Protein AF-A0A2R7LVK9-F1 (afdb_monomer)

Nearest PDB structures (foldseek):
  8eug-assembly1_e  TM=6.340E-01  e=1.158E+00  Schizosaccharomyces pombe
  8e5t-assembly1_e  TM=6.744E-01  e=2.212E+00  Saccharomyces cerevisiae BY4741
  7qiz-assembly1_g  TM=6.165E-01  e=1.821E+00  Solanum lycopersicum
  8v87-assembly1_e  TM=5.370E-01  e=1.600E+00  Saccharomyces cerevisiae BY4741
  9axu-assembly1_q  TM=6.170E-01  e=4.225E+00  Schizosaccharomyces pombe

Foldseek 3Di:
DAEQVNDDDQAEQEQEAEYEHAHPDDVLSSCVRRVHQAYEYEPN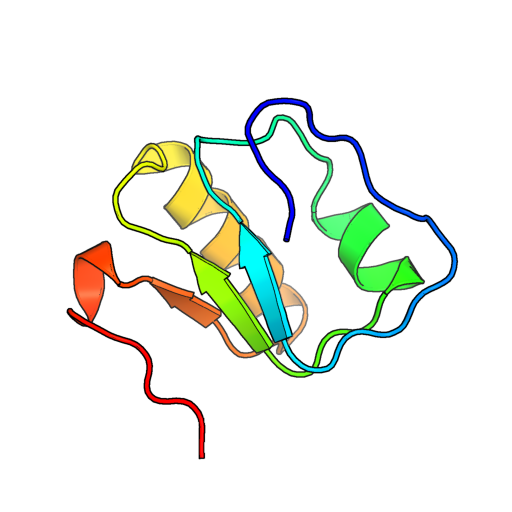HDPVSLVVNVVSCVVVVHHYYYCNVVVDDDDD

Radius of gyration: 11.35 Å; Cα contacts (8 Å, |Δi|>4): 119; chains: 1; bounding box: 29×25×25 Å

Secondary structure (DSSP, 8-state):
-B-TT----TT---SEEEE-S-----HHHHHHHH--SEEEE-TTS-HHHHHHHHHHHHHTT--EEEHHHHS-----

Solvent-accessible surface area (backbone atoms only — not comparable to full-atom values): 4486 Å² total; per-residue (Å²): 108,31,39,54,83,50,64,73,80,91,84,50,70,46,61,65,40,40,44,33,52,56,41,81,63,66,62,69,67,48,48,75,66,25,63,44,65,28,38,37,31,50,66,68,36,50,72,68,58,53,51,53,51,51,52,54,28,59,77,68,75,38,51,73,45,45,25,71,81,62,67,68,84,85,86,128

Mean predicted aligned error: 2.44 Å

Sequence (76 aa):
IIDSSGIYKNKIQPEILLLTQSPKINLDRLLQNMHPKIIITDASNSNSIVRNWKTTCLKKNIPFHATSEKGFYKLN

Structure (mmCIF, N/CA/C/O backbone):
data_AF-A0A2R7LVK9-F1
#
_entry.id   AF-A0A2R7LVK9-F1
#
loop_
_atom_site.group_PDB
_atom_site.id
_atom_site.type_symbol
_atom_site.label_atom_id
_atom_site.label_alt_id
_atom_site.label_comp_id
_atom_site.label_asym_id
_atom_site.label_entity_id
_atom_site.label_seq_id
_atom_site.pdbx_PDB_ins_code
_atom_site.Cartn_x
_atom_site.Cartn_y
_atom_site.Cartn_z
_atom_site.occupancy
_atom_site.B_iso_or_equiv
_atom_site.auth_seq_id
_atom_site.auth_comp_id
_atom_site.auth_asym_id
_atom_site.auth_atom_id
_atom_site.pdbx_PDB_model_num
ATOM 1 N N . ILE A 1 1 ? -7.769 7.595 -0.276 1.00 94.88 1 ILE A N 1
ATOM 2 C CA . ILE A 1 1 ? -6.836 7.478 -1.421 1.00 94.88 1 ILE A CA 1
ATOM 3 C C . ILE A 1 1 ? -5.688 8.436 -1.163 1.00 94.88 1 ILE A C 1
ATOM 5 O O . ILE A 1 1 ? -5.957 9.523 -0.664 1.00 94.88 1 ILE A O 1
ATOM 9 N N . ILE A 1 2 ? -4.452 8.020 -1.427 1.00 97.25 2 ILE A N 1
ATOM 10 C CA . ILE A 1 2 ? -3.261 8.873 -1.373 1.00 97.25 2 ILE A CA 1
ATOM 11 C C . ILE A 1 2 ? -2.502 8.657 -2.674 1.00 97.25 2 ILE A C 1
ATOM 13 O O . ILE A 1 2 ? -2.111 7.528 -2.978 1.00 97.25 2 ILE A O 1
ATOM 17 N N . ASP A 1 3 ? -2.342 9.732 -3.431 1.00 97.38 3 ASP A N 1
ATOM 18 C CA . ASP A 1 3 ? -1.638 9.746 -4.706 1.00 97.38 3 ASP A CA 1
ATOM 19 C C . ASP A 1 3 ? -0.230 10.343 -4.569 1.00 97.38 3 ASP A C 1
ATOM 21 O O . ASP A 1 3 ? 0.255 10.593 -3.462 1.00 97.38 3 ASP A O 1
ATOM 25 N N . SER A 1 4 ? 0.428 10.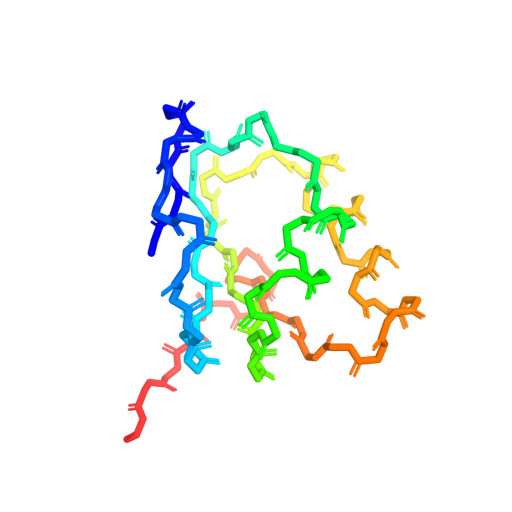602 -5.697 1.00 97.69 4 SER A N 1
ATOM 26 C CA . SER A 1 4 ? 1.766 11.195 -5.771 1.00 97.69 4 SER A CA 1
ATOM 27 C C . SER A 1 4 ? 1.920 12.521 -5.012 1.00 97.69 4 SER A C 1
ATOM 29 O O . SER A 1 4 ? 3.040 12.837 -4.602 1.00 97.69 4 SER A O 1
ATOM 31 N N . SER A 1 5 ? 0.834 13.266 -4.754 1.00 97.31 5 SER A N 1
ATOM 32 C CA . SER A 1 5 ? 0.878 14.491 -3.941 1.00 97.31 5 SER A CA 1
ATOM 33 C C . SER A 1 5 ? 1.260 14.216 -2.484 1.00 97.31 5 SER A C 1
ATOM 35 O O . SER A 1 5 ? 1.782 15.095 -1.801 1.00 97.31 5 SER A O 1
ATOM 37 N N . GLY A 1 6 ? 0.991 13.006 -1.981 1.00 95.25 6 GLY A N 1
ATOM 38 C CA . GLY A 1 6 ? 1.197 12.651 -0.577 1.00 95.25 6 GLY A CA 1
ATOM 39 C C . GLY A 1 6 ? 0.293 13.414 0.400 1.00 95.25 6 GLY A C 1
ATOM 40 O O . GLY A 1 6 ? 0.518 13.335 1.609 1.00 95.25 6 GLY A O 1
ATOM 41 N N . ILE A 1 7 ? -0.720 14.137 -0.092 1.00 94.12 7 ILE A N 1
ATOM 42 C CA . ILE A 1 7 ? -1.651 14.925 0.721 1.00 94.12 7 ILE A CA 1
ATOM 43 C C . ILE A 1 7 ? -2.81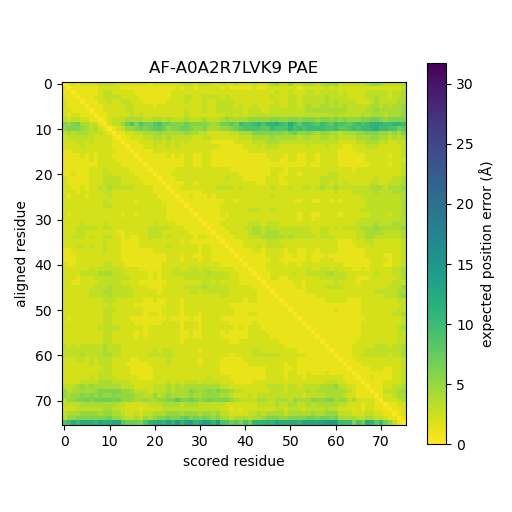4 14.036 1.172 1.00 94.12 7 ILE A C 1
ATOM 45 O O . ILE A 1 7 ? -3.460 13.359 0.376 1.00 94.12 7 ILE A O 1
ATOM 49 N N . TYR A 1 8 ? -3.105 14.043 2.473 1.00 94.06 8 TYR A N 1
ATOM 50 C CA . TYR A 1 8 ? -4.233 13.320 3.062 1.00 94.06 8 TYR A CA 1
ATOM 51 C C . TYR A 1 8 ? -4.713 13.990 4.354 1.00 94.06 8 TYR A C 1
ATOM 53 O O . TYR A 1 8 ? -3.982 14.740 5.001 1.00 94.06 8 TYR A O 1
ATOM 61 N N . LYS A 1 9 ? -5.960 13.710 4.755 1.00 91.38 9 LYS A N 1
ATOM 62 C CA . LYS A 1 9 ? -6.530 14.209 6.017 1.00 91.38 9 LYS A CA 1
ATOM 63 C C . LYS A 1 9 ? -5.994 13.389 7.193 1.00 91.38 9 LYS A C 1
ATOM 65 O O . LYS A 1 9 ? -6.100 12.170 7.192 1.00 91.38 9 LYS A O 1
ATOM 70 N N . ASN A 1 10 ? -5.475 14.052 8.226 1.00 79.69 10 ASN A N 1
ATOM 71 C CA . ASN A 1 10 ? -4.768 13.388 9.331 1.00 79.69 10 ASN A CA 1
ATOM 72 C C . ASN A 1 10 ? -5.672 12.981 10.523 1.00 79.69 10 ASN A C 1
ATOM 74 O O . ASN A 1 10 ? -5.177 12.790 11.628 1.00 79.69 10 ASN A O 1
ATOM 78 N N . LYS A 1 11 ? -6.997 12.889 10.324 1.00 84.31 11 LYS A N 1
ATOM 79 C CA . LYS A 1 11 ? -8.008 12.549 11.354 1.00 84.31 11 LYS A CA 1
ATOM 80 C C . LYS A 1 11 ? -9.186 11.760 10.769 1.00 84.31 11 LYS A C 1
ATOM 82 O O . LYS A 1 11 ? -10.346 12.068 11.021 1.00 84.31 11 LYS A O 1
ATOM 87 N N . ILE A 1 12 ? -8.884 10.791 9.916 1.00 92.44 12 ILE A N 1
ATOM 88 C CA . ILE A 1 12 ? -9.869 9.852 9.375 1.00 92.44 12 ILE A CA 1
ATOM 89 C C . ILE A 1 12 ? -9.413 8.430 9.688 1.00 92.44 12 ILE A C 1
ATOM 91 O O . ILE A 1 12 ? -8.214 8.185 9.793 1.00 92.44 12 ILE A O 1
ATOM 95 N N . GLN A 1 13 ? -10.363 7.510 9.819 1.00 93.62 13 GLN A N 1
ATOM 96 C CA . GLN A 1 13 ? -10.095 6.087 10.031 1.00 93.62 13 GLN A CA 1
ATOM 97 C C . GLN A 1 13 ? -10.724 5.286 8.887 1.00 93.62 13 GLN A C 1
ATOM 99 O O . GLN A 1 13 ? -11.833 4.773 9.024 1.00 93.62 13 GLN A O 1
ATOM 104 N N . PRO A 1 14 ? -10.100 5.283 7.696 1.00 95.31 14 PRO A N 1
ATOM 105 C CA . PRO A 1 14 ? -10.661 4.609 6.538 1.00 95.31 14 PRO A CA 1
ATOM 106 C C . PRO A 1 14 ? -10.568 3.095 6.717 1.00 95.31 14 PRO A C 1
ATOM 108 O O . PRO A 1 14 ? -9.522 2.586 7.099 1.00 95.31 14 PRO A O 1
ATOM 111 N N . GLU A 1 15 ? -11.608 2.349 6.349 1.00 95.81 15 GLU A N 1
ATOM 112 C CA . GLU A 1 15 ? -11.507 0.884 6.336 1.00 95.81 15 GLU A CA 1
ATOM 113 C C . GLU A 1 15 ? -10.478 0.393 5.310 1.00 95.81 15 GLU A C 1
ATOM 115 O O . GLU A 1 15 ? -9.712 -0.532 5.579 1.00 95.81 15 GLU A O 1
ATOM 120 N N . ILE A 1 16 ? -10.430 1.056 4.153 1.00 96.69 16 ILE A N 1
ATOM 121 C CA . ILE A 1 16 ? -9.550 0.725 3.035 1.00 96.69 16 ILE A CA 1
ATOM 122 C C . ILE A 1 16 ? -8.678 1.932 2.704 1.00 96.69 16 ILE A C 1
ATOM 124 O O . ILE A 1 16 ? -9.176 3.019 2.398 1.00 96.69 16 ILE A O 1
ATOM 128 N N . LEU A 1 17 ? -7.362 1.728 2.697 1.00 97.31 17 LEU A N 1
ATOM 129 C CA . LEU A 1 17 ? -6.397 2.724 2.253 1.00 97.31 17 LEU A CA 1
ATOM 130 C C . LEU A 1 17 ? -5.806 2.344 0.892 1.00 97.31 17 LEU A C 1
ATOM 132 O O . LEU A 1 17 ? -5.046 1.389 0.792 1.00 97.31 17 LEU A O 1
ATOM 136 N N . LEU A 1 18 ? -6.108 3.129 -0.144 1.00 97.69 18 LEU A N 1
ATOM 137 C CA . LEU A 1 18 ? -5.494 2.999 -1.470 1.00 97.69 18 LEU A CA 1
ATOM 138 C C . LEU A 1 18 ? -4.283 3.932 -1.610 1.00 97.69 18 LEU A C 1
ATOM 140 O O . LEU A 1 18 ? -4.441 5.147 -1.450 1.00 97.69 18 LEU A O 1
ATOM 144 N N . LEU A 1 19 ? -3.120 3.369 -1.953 1.00 98.12 19 LEU A N 1
ATOM 145 C CA . LEU A 1 19 ? -1.905 4.092 -2.348 1.00 98.12 19 LEU A CA 1
ATOM 146 C C . LEU A 1 19 ? -1.672 3.933 -3.861 1.00 98.12 19 LEU A C 1
ATOM 148 O O . LEU A 1 19 ? -1.636 2.813 -4.377 1.00 98.12 19 LEU A O 1
ATOM 152 N N . THR A 1 20 ? -1.510 5.044 -4.575 1.00 98.19 20 THR A N 1
ATOM 153 C CA . THR A 1 20 ? -1.371 5.090 -6.045 1.00 98.19 20 THR A CA 1
ATOM 154 C C . THR A 1 20 ? -0.299 6.100 -6.446 1.00 98.19 20 THR A C 1
ATOM 156 O O . THR A 1 20 ? -0.094 7.073 -5.739 1.00 98.19 20 THR A O 1
ATOM 159 N N . GLN A 1 21 ? 0.386 5.905 -7.571 1.00 98.06 21 GLN A N 1
ATOM 160 C CA . GLN A 1 21 ? 1.376 6.836 -8.133 1.00 98.06 21 GLN A CA 1
ATOM 161 C C . GLN A 1 21 ? 2.587 7.120 -7.222 1.00 98.06 21 GLN A C 1
ATOM 163 O O . GLN A 1 21 ? 3.163 8.204 -7.237 1.00 98.06 21 GLN A O 1
ATOM 168 N N . SER A 1 22 ? 3.023 6.127 -6.447 1.00 97.69 22 SER A N 1
ATOM 169 C CA . SER A 1 22 ? 4.240 6.167 -5.623 1.00 97.69 22 SER A CA 1
ATOM 170 C C . SER A 1 22 ? 4.348 7.359 -4.639 1.00 97.69 22 SER A C 1
ATOM 172 O O . SER A 1 22 ? 5.379 8.042 -4.643 1.00 97.69 22 SER A O 1
ATOM 174 N N . PRO A 1 23 ? 3.355 7.624 -3.759 1.00 97.50 23 PRO A N 1
ATOM 175 C CA . PRO A 1 23 ? 3.424 8.671 -2.744 1.00 97.50 23 PRO A CA 1
ATOM 176 C C . PRO A 1 23 ? 4.691 8.593 -1.902 1.00 97.50 23 PRO A C 1
ATOM 178 O O . PRO A 1 23 ? 5.015 7.557 -1.314 1.00 97.50 23 PRO A O 1
ATOM 181 N N . LYS A 1 24 ? 5.361 9.733 -1.735 1.00 94.62 24 LYS A N 1
ATOM 182 C CA . LYS A 1 24 ? 6.458 9.874 -0.773 1.00 94.62 24 LYS A CA 1
ATOM 183 C C . LYS A 1 24 ? 5.889 10.114 0.625 1.00 94.62 24 LYS A C 1
ATOM 185 O O . LYS A 1 24 ? 5.794 11.247 1.085 1.00 94.62 24 LYS A O 1
ATOM 190 N N . ILE A 1 25 ? 5.494 9.036 1.300 1.00 95.38 25 ILE A N 1
ATOM 191 C CA . ILE A 1 25 ? 4.914 9.077 2.650 1.00 95.38 25 ILE A CA 1
ATOM 192 C C . ILE A 1 25 ? 5.698 8.215 3.640 1.00 95.38 25 ILE A C 1
ATOM 194 O O . ILE A 1 25 ? 6.235 7.163 3.297 1.00 95.38 25 ILE A O 1
ATOM 198 N N . ASN A 1 26 ? 5.698 8.628 4.908 1.00 95.06 26 ASN A N 1
ATOM 199 C CA . ASN A 1 26 ? 6.083 7.746 6.003 1.00 95.06 26 ASN A CA 1
ATOM 200 C C . ASN A 1 26 ? 4.876 6.868 6.369 1.00 95.06 26 ASN A C 1
ATOM 202 O O . ASN A 1 26 ? 3.948 7.330 7.038 1.00 95.06 26 ASN A O 1
ATOM 206 N N . LEU A 1 27 ? 4.887 5.617 5.900 1.00 96.19 27 LEU A N 1
ATOM 207 C CA . LEU A 1 27 ? 3.778 4.686 6.103 1.00 96.19 27 LEU A CA 1
ATOM 208 C C . LEU A 1 27 ? 3.608 4.283 7.578 1.00 96.19 27 LEU A C 1
ATOM 210 O O . LEU A 1 27 ? 2.488 4.075 8.024 1.00 96.19 27 LEU A O 1
ATOM 214 N N . ASP A 1 28 ? 4.689 4.216 8.352 1.00 95.62 28 ASP A N 1
ATOM 215 C CA . ASP A 1 28 ? 4.633 3.850 9.770 1.00 95.62 28 ASP A CA 1
ATOM 216 C C . ASP A 1 28 ? 3.792 4.856 10.575 1.00 95.62 28 ASP A C 1
ATOM 218 O O . ASP A 1 28 ? 2.785 4.487 11.187 1.00 95.62 28 ASP A O 1
ATOM 222 N N . ARG A 1 29 ? 4.126 6.149 10.443 1.00 94.69 29 ARG A N 1
ATOM 223 C CA . ARG A 1 29 ? 3.375 7.267 11.042 1.00 94.69 29 ARG A CA 1
ATOM 224 C C . ARG A 1 29 ? 1.931 7.319 10.550 1.00 94.69 29 ARG A C 1
ATOM 226 O O . ARG A 1 29 ? 1.020 7.643 11.305 1.00 94.69 29 ARG A O 1
ATOM 233 N N . LEU A 1 30 ? 1.719 7.022 9.272 1.00 95.38 30 LEU A N 1
ATOM 234 C CA . LEU A 1 30 ? 0.391 7.026 8.680 1.00 95.38 30 LEU A CA 1
ATOM 235 C C . LEU A 1 30 ? -0.518 5.971 9.325 1.00 95.38 30 LEU A C 1
ATOM 237 O O . LEU A 1 30 ? -1.663 6.265 9.671 1.00 95.38 30 LEU A O 1
ATOM 241 N N . LEU A 1 31 ? 0.001 4.755 9.508 1.00 94.62 31 LEU A N 1
ATOM 242 C CA . LEU A 1 31 ? -0.764 3.631 10.046 1.00 94.62 31 LEU A CA 1
ATOM 243 C C . LEU A 1 31 ? -1.049 3.770 11.541 1.00 94.62 31 LEU A C 1
ATOM 245 O O . LEU A 1 31 ? -2.095 3.309 11.982 1.00 94.62 31 LEU A O 1
ATOM 249 N N . GLN A 1 32 ? -0.183 4.462 12.286 1.00 92.75 32 GLN A N 1
ATOM 250 C CA . GLN A 1 32 ? -0.437 4.839 13.683 1.00 92.75 32 GLN A CA 1
ATOM 251 C C . GLN A 1 32 ? -1.583 5.844 13.852 1.00 92.75 32 GLN A C 1
ATOM 253 O O . GLN A 1 32 ? -2.167 5.915 14.924 1.00 92.75 32 GLN A O 1
ATOM 258 N N . ASN A 1 33 ? -1.900 6.638 12.827 1.00 92.81 33 ASN A N 1
ATOM 259 C CA . ASN A 1 33 ? -2.964 7.640 12.921 1.00 92.81 33 ASN A CA 1
ATOM 260 C C . ASN A 1 33 ? -4.289 7.116 12.354 1.00 92.81 33 ASN A C 1
ATOM 262 O O . ASN A 1 33 ? -5.345 7.330 12.945 1.00 92.81 33 ASN A O 1
ATOM 266 N N . MET A 1 34 ? -4.239 6.450 11.196 1.00 94.50 34 MET A N 1
ATOM 267 C CA . MET A 1 34 ? -5.439 6.102 10.427 1.00 94.50 34 MET A CA 1
ATOM 268 C C . MET A 1 34 ? -6.000 4.704 10.706 1.00 94.50 34 MET A C 1
ATOM 270 O O . MET A 1 34 ? -7.178 4.494 10.450 1.00 94.50 34 MET A O 1
ATOM 274 N N . HIS A 1 35 ? -5.196 3.762 11.209 1.00 93.81 35 HIS A N 1
ATOM 275 C CA . HIS A 1 35 ? -5.630 2.395 11.545 1.00 93.81 35 HIS A CA 1
ATOM 276 C C . HIS A 1 35 ? -6.523 1.703 10.485 1.00 93.81 35 HIS A C 1
ATOM 278 O O . HIS A 1 35 ? -7.603 1.214 10.822 1.00 93.81 35 HIS A O 1
ATOM 284 N N . PRO A 1 36 ? -6.121 1.654 9.199 1.00 96.38 36 PRO A N 1
ATOM 285 C CA . PRO A 1 36 ? -6.945 1.015 8.182 1.00 96.38 36 PRO A CA 1
ATOM 286 C C . PRO A 1 36 ? -7.036 -0.499 8.382 1.00 96.38 36 PRO A C 1
ATOM 288 O O . PRO A 1 36 ? -6.063 -1.135 8.790 1.00 96.38 36 PRO A O 1
ATOM 291 N N . LYS A 1 37 ? -8.180 -1.093 8.016 1.00 96.38 37 LYS A N 1
ATOM 292 C CA . LYS A 1 37 ? -8.372 -2.554 8.042 1.00 96.38 37 LYS A CA 1
ATOM 293 C C . LYS A 1 37 ? -7.582 -3.252 6.930 1.00 96.38 37 LYS A C 1
ATOM 295 O O . LYS A 1 37 ? -7.212 -4.411 7.084 1.00 96.38 37 LYS A O 1
ATOM 300 N N . ILE A 1 38 ? -7.326 -2.568 5.812 1.00 97.38 38 ILE A N 1
ATOM 301 C CA . ILE A 1 38 ? -6.523 -3.082 4.695 1.00 97.38 38 ILE A CA 1
ATOM 302 C C . ILE A 1 38 ? -5.866 -1.954 3.895 1.00 97.38 38 ILE A C 1
ATOM 304 O O . ILE A 1 38 ? -6.435 -0.871 3.723 1.00 97.38 38 ILE A O 1
ATOM 308 N N . ILE A 1 39 ? -4.675 -2.229 3.361 1.00 97.94 39 ILE A N 1
ATOM 309 C CA . ILE A 1 39 ? -4.011 -1.377 2.372 1.00 97.94 39 ILE A C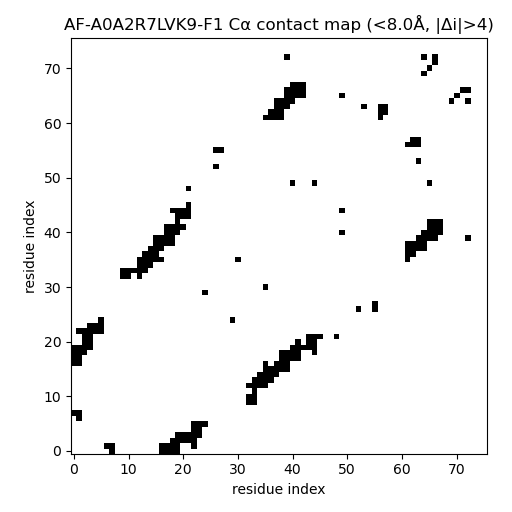A 1
ATOM 310 C C . ILE A 1 39 ? -4.049 -2.038 0.999 1.00 97.94 39 ILE A C 1
ATOM 312 O O . ILE A 1 39 ? -3.718 -3.217 0.850 1.00 97.94 39 ILE A O 1
ATOM 316 N N . ILE A 1 40 ? -4.397 -1.247 -0.011 1.00 98.06 40 ILE A N 1
ATOM 317 C CA . ILE A 1 40 ? -4.371 -1.626 -1.419 1.00 98.06 40 ILE A CA 1
ATOM 318 C C . ILE A 1 40 ? -3.360 -0.747 -2.151 1.00 98.06 40 ILE A C 1
ATOM 320 O O . ILE A 1 40 ? -3.297 0.462 -1.922 1.00 98.06 40 ILE A O 1
ATOM 324 N N . THR A 1 41 ? -2.596 -1.340 -3.063 1.00 98.00 41 THR A N 1
ATOM 325 C CA . THR A 1 41 ? -1.741 -0.604 -3.997 1.00 98.00 41 THR A CA 1
ATOM 326 C C . THR A 1 41 ? -2.095 -0.956 -5.433 1.00 98.00 41 THR A C 1
ATOM 328 O O . THR A 1 41 ? -2.269 -2.132 -5.781 1.00 98.00 41 THR A O 1
ATOM 331 N N . ASP A 1 42 ? -2.183 0.062 -6.284 1.00 96.50 42 ASP A N 1
ATOM 332 C CA . ASP A 1 42 ? -2.337 -0.151 -7.720 1.00 96.50 42 ASP A CA 1
ATOM 333 C C . ASP A 1 42 ? -0.990 -0.465 -8.410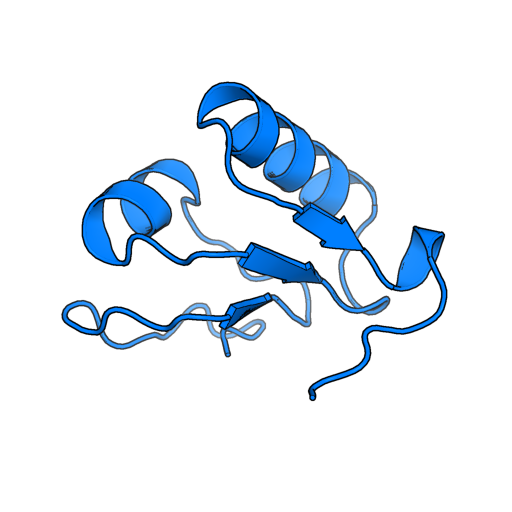 1.00 96.50 42 ASP A C 1
ATOM 335 O O . ASP A 1 42 ? 0.080 -0.374 -7.792 1.00 96.50 42 ASP A O 1
ATOM 339 N N . ALA A 1 43 ? -1.041 -0.826 -9.694 1.00 96.06 43 ALA A N 1
ATOM 340 C CA . ALA A 1 43 ? 0.138 -1.143 -10.501 1.00 96.06 43 ALA A CA 1
ATOM 341 C C . ALA A 1 43 ? 0.967 0.085 -10.938 1.00 96.06 43 ALA A C 1
ATOM 343 O O . ALA A 1 43 ? 2.019 -0.084 -11.546 1.00 96.06 43 ALA A O 1
ATOM 344 N N . SER A 1 44 ? 0.535 1.311 -10.620 1.00 97.31 44 SER A N 1
ATOM 345 C CA . SER A 1 44 ? 1.283 2.536 -10.954 1.00 97.31 44 SER A CA 1
ATOM 346 C C . SER A 1 44 ? 2.437 2.823 -9.980 1.00 97.31 44 SER A C 1
ATOM 348 O O . SER A 1 44 ? 3.256 3.717 -10.202 1.00 97.31 44 SER A O 1
ATOM 350 N N . ASN A 1 45 ? 2.511 2.077 -8.875 1.00 97.56 45 ASN A N 1
ATOM 351 C CA . ASN A 1 45 ? 3.552 2.230 -7.867 1.00 97.56 45 ASN A CA 1
ATOM 352 C C . ASN A 1 45 ? 4.844 1.497 -8.254 1.00 97.56 45 ASN A C 1
ATOM 354 O O . ASN A 1 45 ? 4.811 0.401 -8.810 1.00 97.56 45 ASN A O 1
ATOM 358 N N . SER A 1 46 ? 6.002 2.049 -7.884 1.00 96.62 46 SER A N 1
ATOM 359 C CA . SER A 1 46 ? 7.281 1.375 -8.120 1.00 96.62 46 SER A CA 1
ATOM 360 C C . SER A 1 46 ? 7.436 0.103 -7.273 1.00 96.62 46 SER A C 1
ATOM 362 O O . SER A 1 46 ? 7.072 0.054 -6.094 1.00 96.62 46 SER A O 1
ATOM 364 N N . ASN A 1 47 ? 8.056 -0.928 -7.855 1.00 95.81 47 ASN A N 1
ATOM 365 C CA . ASN A 1 47 ? 8.247 -2.230 -7.203 1.00 95.81 47 ASN A CA 1
ATOM 366 C C . ASN A 1 47 ? 9.029 -2.139 -5.880 1.00 95.81 47 ASN A C 1
ATOM 368 O O . ASN A 1 47 ? 8.768 -2.899 -4.947 1.00 95.81 47 ASN A O 1
ATOM 372 N N . SER A 1 48 ? 9.998 -1.224 -5.782 1.00 96.12 48 SER A N 1
ATOM 373 C CA . SER A 1 48 ? 10.777 -1.014 -4.556 1.00 96.12 48 SER A CA 1
ATOM 374 C C . SER A 1 48 ? 9.924 -0.420 -3.433 1.00 96.12 48 SER A C 1
ATOM 376 O O . SER A 1 48 ? 9.990 -0.898 -2.300 1.00 96.12 48 SER A O 1
ATOM 378 N N . ILE A 1 49 ? 9.078 0.566 -3.741 1.00 96.12 49 ILE A N 1
ATOM 379 C CA . ILE A 1 49 ? 8.194 1.201 -2.759 1.00 96.12 49 ILE A CA 1
ATOM 380 C C . ILE A 1 49 ? 7.117 0.218 -2.285 1.00 96.12 49 ILE A C 1
ATOM 382 O O . ILE A 1 49 ? 6.904 0.091 -1.079 1.00 96.12 49 ILE A O 1
ATOM 386 N N . VAL A 1 50 ? 6.507 -0.545 -3.199 1.00 97.19 50 VAL A N 1
ATOM 387 C CA . VAL A 1 50 ? 5.514 -1.578 -2.852 1.00 97.19 50 VAL A CA 1
ATOM 388 C C . VAL A 1 50 ? 6.114 -2.628 -1.908 1.00 97.19 50 VAL A C 1
ATOM 390 O O . VAL A 1 50 ? 5.485 -2.974 -0.909 1.00 97.19 50 VAL A O 1
ATOM 393 N N . ARG A 1 51 ? 7.355 -3.085 -2.147 1.00 97.06 51 ARG A N 1
ATOM 394 C CA . ARG A 1 51 ? 8.059 -4.011 -1.234 1.00 97.06 51 ARG A CA 1
ATOM 395 C C . ARG A 1 51 ? 8.281 -3.416 0.158 1.00 97.06 51 ARG A C 1
ATOM 397 O O . ARG A 1 51 ? 8.075 -4.109 1.159 1.00 97.06 51 ARG A O 1
ATOM 404 N N . ASN A 1 52 ? 8.653 -2.140 0.230 1.00 97.00 52 ASN A N 1
ATOM 405 C CA . ASN A 1 52 ? 8.831 -1.444 1.504 1.00 97.00 52 ASN A CA 1
ATOM 406 C C . ASN A 1 52 ? 7.501 -1.333 2.261 1.00 97.00 52 ASN A C 1
ATOM 408 O O . ASN A 1 52 ? 7.440 -1.649 3.448 1.00 97.00 52 ASN A O 1
ATOM 412 N N . TRP A 1 53 ? 6.417 -0.956 1.581 1.00 97.56 53 TRP A N 1
ATOM 413 C CA . TRP A 1 53 ? 5.092 -0.885 2.196 1.00 97.56 53 TRP A CA 1
ATOM 414 C C . TRP A 1 53 ? 4.583 -2.245 2.662 1.00 97.56 53 TRP A C 1
ATOM 416 O O . TRP A 1 53 ? 4.121 -2.351 3.797 1.00 97.56 53 TRP A O 1
ATOM 426 N N . LYS A 1 54 ? 4.739 -3.294 1.846 1.00 97.56 54 LYS A N 1
ATOM 427 C CA . LYS A 1 54 ? 4.398 -4.678 2.207 1.00 97.56 54 LYS A CA 1
ATOM 428 C C . LYS A 1 54 ? 5.129 -5.117 3.476 1.00 97.56 54 LYS A C 1
ATOM 430 O O . LYS A 1 54 ? 4.507 -5.655 4.386 1.00 97.56 54 LYS A O 1
ATOM 435 N N . THR A 1 55 ? 6.423 -4.805 3.575 1.00 97.94 55 THR A N 1
ATOM 436 C CA . THR A 1 55 ? 7.238 -5.081 4.770 1.00 97.94 55 THR A CA 1
ATOM 437 C C . THR A 1 55 ? 6.716 -4.343 6.004 1.00 97.94 55 THR A C 1
ATOM 439 O O . THR A 1 55 ? 6.591 -4.937 7.073 1.00 97.94 55 THR A O 1
ATOM 442 N N . THR A 1 56 ? 6.376 -3.059 5.878 1.00 97.75 56 THR A N 1
ATOM 443 C CA . THR A 1 56 ? 5.809 -2.272 6.986 1.00 97.75 56 THR A CA 1
ATOM 444 C C . THR A 1 56 ? 4.446 -2.805 7.432 1.00 97.75 56 THR A C 1
ATOM 446 O O . THR A 1 56 ? 4.192 -2.893 8.632 1.00 97.75 56 THR A O 1
ATOM 449 N N . CYS A 1 57 ? 3.583 -3.204 6.493 1.00 97.50 57 CYS A N 1
ATOM 450 C CA . CYS A 1 57 ? 2.273 -3.781 6.802 1.00 97.50 57 CYS A CA 1
ATOM 451 C C . CYS A 1 57 ? 2.404 -5.122 7.521 1.00 97.50 57 CYS A C 1
ATOM 453 O O . CYS A 1 57 ? 1.724 -5.341 8.520 1.00 97.50 57 CYS A O 1
ATOM 455 N N . LEU A 1 58 ? 3.334 -5.972 7.069 1.00 97.44 58 LEU A N 1
ATOM 456 C CA . LEU A 1 58 ? 3.635 -7.249 7.711 1.00 97.44 58 LEU A CA 1
ATOM 457 C C . LEU A 1 58 ? 4.074 -7.050 9.168 1.00 97.44 58 LEU A C 1
ATOM 459 O O . LEU A 1 58 ? 3.540 -7.700 10.057 1.00 97.44 58 LEU A O 1
ATOM 463 N N . LYS A 1 59 ? 4.973 -6.090 9.433 1.00 97.00 59 LYS A N 1
ATOM 464 C CA . LYS A 1 59 ? 5.415 -5.752 10.800 1.00 97.00 59 LYS A CA 1
A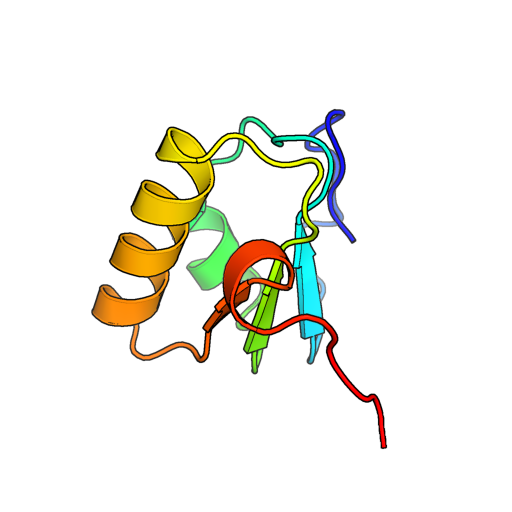TOM 465 C C . LYS A 1 59 ? 4.276 -5.281 11.712 1.00 97.00 59 LYS A C 1
ATOM 467 O O . LYS A 1 59 ? 4.368 -5.441 12.923 1.00 97.00 59 LYS A O 1
ATOM 472 N N . LYS A 1 60 ? 3.228 -4.678 11.144 1.00 95.44 60 LYS A N 1
ATOM 473 C CA . LYS A 1 60 ? 2.061 -4.166 11.878 1.00 95.44 60 LYS A CA 1
ATOM 474 C C . LYS A 1 60 ? 0.857 -5.108 11.864 1.00 95.44 60 LYS A C 1
ATOM 476 O O . LYS A 1 60 ? -0.181 -4.735 12.397 1.00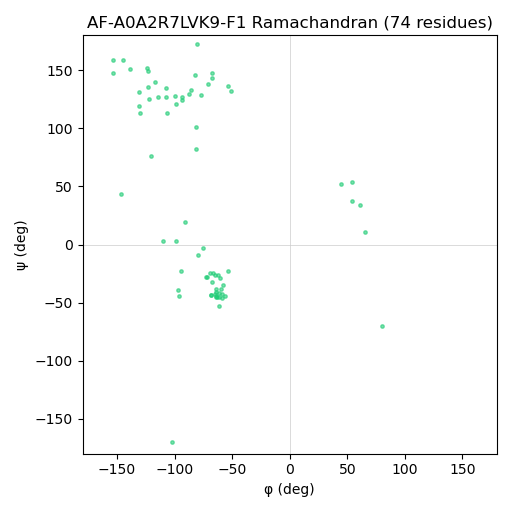 95.44 60 LYS A O 1
ATOM 481 N N . ASN A 1 61 ? 0.977 -6.294 11.263 1.00 96.00 61 ASN A N 1
ATOM 482 C CA . ASN A 1 61 ? -0.131 -7.230 11.049 1.00 96.00 61 ASN A CA 1
ATOM 483 C C . ASN A 1 61 ? -1.337 -6.605 10.316 1.00 96.00 61 ASN A C 1
ATOM 485 O O . ASN A 1 61 ? -2.485 -6.918 10.617 1.00 96.00 61 ASN A O 1
ATOM 489 N N . ILE A 1 62 ? -1.084 -5.721 9.343 1.00 97.06 62 ILE A N 1
ATOM 490 C CA . ILE A 1 62 ? -2.133 -5.101 8.521 1.00 97.06 62 ILE A CA 1
ATOM 491 C C . ILE A 1 62 ? -2.218 -5.830 7.171 1.00 97.06 62 ILE A C 1
ATOM 493 O O . ILE A 1 62 ? -1.196 -5.959 6.488 1.00 97.06 62 ILE A O 1
ATOM 497 N N . PRO A 1 63 ? -3.412 -6.287 6.745 1.00 97.25 63 PRO A N 1
ATOM 498 C CA . PRO A 1 63 ? -3.621 -6.864 5.423 1.00 97.25 63 PRO A CA 1
ATOM 499 C C . PRO A 1 63 ? -3.138 -5.949 4.291 1.00 97.25 63 PRO A C 1
ATOM 501 O O . PRO A 1 63 ? -3.402 -4.745 4.277 1.00 97.25 63 PRO A O 1
ATOM 504 N N . PHE A 1 64 ? -2.452 -6.543 3.313 1.00 97.94 64 PHE A N 1
ATOM 505 C CA . PHE A 1 64 ? -1.879 -5.832 2.172 1.00 97.94 64 PHE A CA 1
ATOM 506 C C . PHE A 1 64 ? -2.236 -6.521 0.850 1.00 97.94 64 PHE A C 1
ATOM 508 O O . PHE A 1 64 ? -2.062 -7.737 0.682 1.00 97.94 64 PHE A O 1
ATOM 515 N N . HIS A 1 65 ? -2.716 -5.737 -0.112 1.00 97.75 65 HIS A N 1
ATOM 516 C CA . HIS A 1 65 ? -3.090 -6.209 -1.439 1.00 97.75 65 HIS A CA 1
ATOM 517 C C . HIS A 1 65 ? -2.458 -5.337 -2.530 1.00 97.75 65 HIS A C 1
ATOM 519 O O . HIS A 1 65 ? -2.842 -4.187 -2.718 1.00 97.75 65 HIS A O 1
ATOM 525 N N . ALA A 1 66 ? -1.530 -5.905 -3.300 1.00 97.62 66 ALA A N 1
ATOM 526 C CA . ALA A 1 66 ? -1.004 -5.275 -4.505 1.00 97.62 66 ALA A CA 1
ATOM 527 C C . ALA A 1 66 ? -1.699 -5.854 -5.740 1.00 97.62 66 ALA A C 1
ATOM 529 O O . ALA A 1 66 ? -1.612 -7.054 -5.997 1.00 97.62 66 ALA A O 1
ATOM 530 N N . THR A 1 67 ? -2.357 -5.004 -6.524 1.00 96.69 67 THR A N 1
ATOM 531 C CA . THR A 1 67 ? -2.997 -5.419 -7.789 1.00 96.69 67 THR A CA 1
ATOM 532 C C . THR A 1 67 ? -1.974 -5.790 -8.865 1.00 96.69 67 THR A C 1
ATOM 534 O O . THR A 1 67 ? -2.258 -6.635 -9.703 1.00 96.69 67 THR A O 1
ATOM 537 N N . SER A 1 68 ? -0.747 -5.264 -8.793 1.00 92.69 68 SER A N 1
ATOM 538 C CA . SER A 1 68 ? 0.360 -5.713 -9.647 1.00 92.69 68 SER A CA 1
ATOM 539 C C . SER A 1 68 ? 0.738 -7.184 -9.429 1.00 92.69 68 SER A C 1
ATOM 541 O O . SER A 1 68 ? 1.254 -7.812 -10.345 1.00 92.69 68 SER A O 1
ATOM 543 N N . GLU A 1 69 ? 0.473 -7.743 -8.240 1.00 91.44 69 GLU A N 1
ATOM 544 C CA . GLU A 1 69 ? 0.700 -9.163 -7.926 1.00 91.44 69 GLU A CA 1
ATOM 545 C C . GLU A 1 69 ? -0.583 -10.000 -8.082 1.00 91.44 69 GLU A C 1
ATOM 547 O O . GLU A 1 69 ? -0.532 -11.143 -8.526 1.00 91.44 69 GLU A O 1
ATOM 552 N N . LYS A 1 70 ? -1.735 -9.449 -7.676 1.00 92.44 70 LYS A N 1
ATOM 553 C CA . LYS A 1 70 ? -3.002 -10.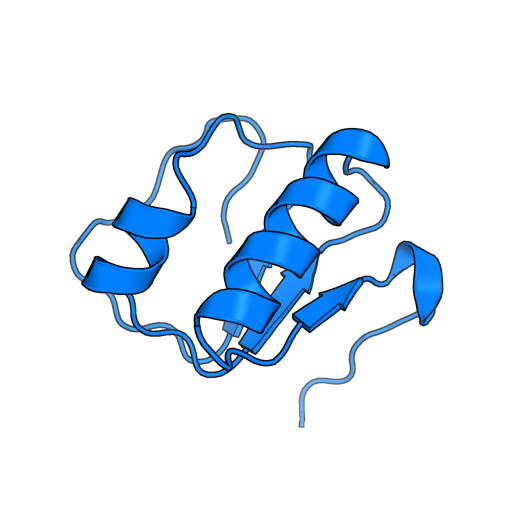187 -7.504 1.00 92.44 70 LYS A CA 1
ATOM 554 C C . LYS A 1 70 ? -4.083 -9.839 -8.541 1.00 92.44 70 LYS A C 1
ATOM 556 O O . LYS A 1 70 ? -5.200 -10.338 -8.447 1.00 92.44 70 LYS A O 1
ATOM 561 N N . GLY A 1 71 ? -3.777 -8.983 -9.514 1.00 94.25 71 GLY A N 1
ATOM 562 C CA . GLY A 1 71 ? -4.685 -8.549 -10.577 1.00 94.25 71 GLY A CA 1
ATOM 563 C C . GLY A 1 71 ? -5.654 -7.450 -10.141 1.00 94.25 71 GLY A C 1
ATOM 564 O O . GLY A 1 71 ? -5.525 -6.308 -10.572 1.00 94.25 71 GLY A O 1
ATOM 565 N N . PHE A 1 72 ? -6.628 -7.772 -9.285 1.00 95.12 72 PHE A N 1
ATOM 566 C CA . PHE A 1 72 ? -7.676 -6.832 -8.868 1.00 95.12 72 PHE A CA 1
ATOM 567 C C . PHE A 1 72 ? -8.097 -7.020 -7.406 1.00 95.12 72 PHE A C 1
ATOM 569 O O . PHE A 1 72 ? -7.941 -8.094 -6.825 1.00 95.12 72 PHE A O 1
ATOM 576 N N . TYR A 1 73 ? -8.694 -5.972 -6.835 1.00 95.56 73 TYR A N 1
ATOM 577 C CA . TYR A 1 73 ? -9.343 -6.016 -5.528 1.00 95.56 73 TYR A CA 1
ATOM 578 C C . TYR A 1 73 ? -10.849 -5.795 -5.685 1.00 95.56 73 TYR A C 1
ATOM 580 O O . TYR A 1 73 ? -11.269 -4.811 -6.292 1.00 95.56 73 TYR A O 1
ATOM 588 N N . LYS A 1 74 ? -11.663 -6.697 -5.131 1.00 94.31 74 LYS A N 1
ATOM 589 C CA . LYS A 1 74 ? -13.126 -6.588 -5.148 1.00 94.31 74 LYS A CA 1
ATOM 590 C C . LYS A 1 74 ? -13.622 -5.908 -3.873 1.00 94.31 74 LYS A C 1
ATOM 592 O O . LYS A 1 74 ? -13.304 -6.359 -2.776 1.00 94.31 74 LYS A O 1
ATOM 597 N N . LEU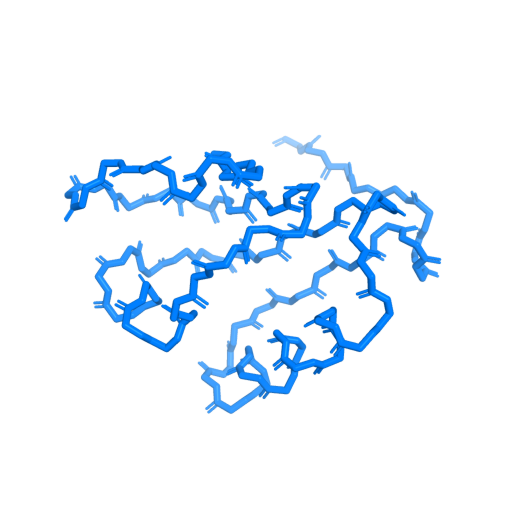 A 1 75 ? -14.423 -4.857 -4.033 1.00 91.62 75 LEU A N 1
ATOM 598 C CA . LEU A 1 75 ? -15.232 -4.283 -2.958 1.00 91.62 75 LEU A CA 1
ATOM 599 C C . LEU A 1 75 ? -16.557 -5.054 -2.897 1.00 91.62 75 LEU A C 1
ATOM 601 O O . LEU A 1 75 ? -17.150 -5.309 -3.947 1.00 91.62 75 LEU A O 1
ATOM 605 N N . ASN A 1 76 ? -16.978 -5.449 -1.698 1.00 76.75 76 ASN A N 1
ATOM 606 C CA . ASN A 1 76 ? -18.296 -6.036 -1.444 1.00 76.75 76 ASN A CA 1
ATOM 607 C C . ASN A 1 76 ? -19.146 -5.038 -0.665 1.00 76.75 76 ASN A C 1
ATOM 609 O O . ASN A 1 76 ? -18.551 -4.321 0.172 1.00 76.75 76 ASN A O 1
#

pLDDT: mean 95.36, std 3.59, range [76.75, 98.19]